Protein AF-A0AA39QBC9-F1 (afdb_monomer_lite)

Secondary structure (DSSP, 8-state):
-HHHHHHHHHHHHHHHHHHHHHHHHHHHHHHHHHHHHHHHHHHHHHHHHHHHHHHHHHHHHHHH-HHHHHHHHTSB-TTT-SB-TTEEE-TTS-EEEHHHHHHHHHHHHHHHHHHHHTT---S------B-TTT--B--S--EE-HHHHHHHHHHSSS--------GGGT-TTS--

Sequence (176 aa):
MERQTQETLNCLTLKYHEAQSKTQNTEESLTQLMHMHCHALAHLKNMEKSIDGLKDDLKDARNRDWYFWDFVNELRCRICNKDLDGAYSLACGDTFHGTCLWQWFEENVREHIIDTALGQVESEPQPFVTCPVCLSDVQEGPFYNRKVVNLLQMLSSEEEQPASYDWEVFFPCLSS

Structure (mmCIF, N/CA/C/O backbone):
data_AF-A0AA39QBC9-F1
#
_entry.id   AF-A0AA39QBC9-F1
#
loop_
_atom_site.group_PDB
_atom_site.id
_atom_site.type_symbol
_atom_site.label_atom_id
_atom_site.label_alt_id
_atom_site.label_comp_id
_atom_site.label_asym_id
_atom_site.label_entity_id
_atom_site.label_seq_id
_atom_site.pdbx_PDB_ins_code
_atom_site.Cartn_x
_atom_site.Cartn_y
_atom_site.Cartn_z
_atom_site.occupancy
_atom_site.B_iso_or_equiv
_atom_site.auth_seq_id
_atom_site.auth_comp_id
_atom_site.auth_asym_id
_atom_site.auth_atom_id
_atom_site.pdbx_PDB_model_num
ATOM 1 N N . MET A 1 1 ? 55.157 21.555 -76.302 1.00 58.69 1 MET A N 1
ATOM 2 C CA . MET A 1 1 ? 54.043 22.195 -75.573 1.00 58.69 1 MET A CA 1
ATOM 3 C C . MET A 1 1 ? 52.861 21.245 -75.445 1.00 58.69 1 MET A C 1
ATOM 5 O O . MET A 1 1 ? 52.573 20.855 -74.329 1.00 58.69 1 MET A O 1
ATOM 9 N N . GLU A 1 2 ? 52.272 20.765 -76.546 1.00 59.72 2 GLU A N 1
ATOM 10 C CA . GLU A 1 2 ? 51.057 19.919 -76.531 1.00 59.72 2 GLU A CA 1
ATOM 11 C C 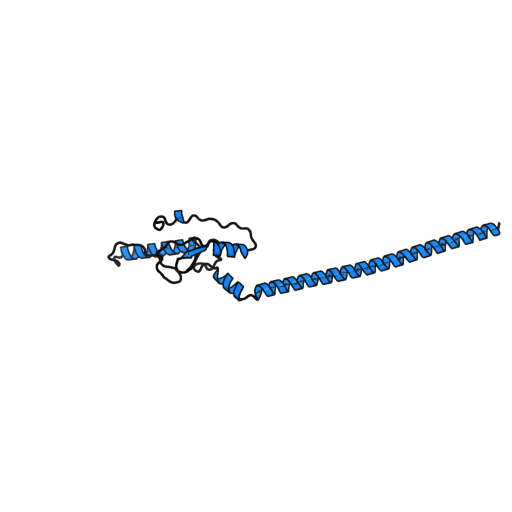. GLU A 1 2 ? 51.149 18.648 -75.667 1.00 59.72 2 GLU A C 1
ATOM 13 O O . GLU A 1 2 ? 50.212 18.326 -74.942 1.00 59.72 2 GLU A O 1
ATOM 18 N N . ARG A 1 3 ? 52.297 17.957 -75.662 1.00 66.56 3 ARG A N 1
ATOM 19 C CA . ARG A 1 3 ? 52.493 16.735 -74.857 1.00 66.56 3 ARG A CA 1
ATOM 20 C C . ARG A 1 3 ? 52.419 16.987 -73.345 1.00 66.56 3 ARG A C 1
ATOM 22 O O . ARG A 1 3 ? 51.766 16.237 -72.631 1.00 66.56 3 ARG A O 1
ATOM 29 N N . GLN A 1 4 ? 53.023 18.080 -72.875 1.00 65.56 4 GLN A N 1
ATOM 30 C CA . GLN A 1 4 ? 52.982 18.475 -71.460 1.00 65.56 4 GLN A CA 1
ATOM 31 C C . GLN A 1 4 ? 51.582 18.945 -71.049 1.00 65.56 4 GLN A C 1
ATOM 33 O O . GLN A 1 4 ? 51.143 18.694 -69.926 1.00 65.56 4 GLN A O 1
ATOM 38 N N . THR A 1 5 ? 50.854 19.590 -71.963 1.00 71.00 5 THR A N 1
ATOM 39 C CA . THR A 1 5 ? 49.464 19.999 -71.736 1.00 71.00 5 THR A CA 1
ATOM 40 C C . THR A 1 5 ? 48.545 18.779 -71.608 1.00 71.00 5 THR A C 1
ATOM 42 O O . THR A 1 5 ? 47.725 18.732 -70.694 1.00 71.00 5 THR A O 1
ATOM 45 N N . GLN A 1 6 ? 48.737 17.752 -72.444 1.00 77.69 6 GLN A N 1
ATOM 46 C CA . GLN A 1 6 ? 47.969 16.503 -72.384 1.00 77.69 6 GLN A CA 1
ATOM 47 C C . GLN A 1 6 ? 48.250 15.691 -71.110 1.00 77.69 6 GLN A C 1
ATOM 49 O O . GLN A 1 6 ? 47.327 15.168 -70.488 1.00 77.69 6 GLN A O 1
ATOM 54 N N . GLU A 1 7 ? 49.513 15.602 -70.691 1.00 80.12 7 GLU A N 1
ATOM 55 C CA . GLU A 1 7 ? 49.902 14.919 -69.449 1.00 80.12 7 GLU A CA 1
ATOM 56 C C . GLU A 1 7 ? 49.318 15.615 -68.212 1.00 80.12 7 GLU A C 1
ATOM 58 O O . GLU A 1 7 ? 48.821 14.958 -67.294 1.00 80.12 7 GLU A O 1
ATOM 63 N N . THR A 1 8 ? 49.300 16.951 -68.218 1.00 81.00 8 THR A N 1
ATOM 64 C CA . THR A 1 8 ? 48.697 17.749 -67.142 1.00 81.00 8 THR A CA 1
ATOM 65 C C . THR A 1 8 ? 47.180 17.553 -67.084 1.00 81.00 8 THR A C 1
ATOM 67 O O . THR A 1 8 ? 46.629 17.372 -65.998 1.00 81.00 8 THR A O 1
ATOM 70 N N . LEU A 1 9 ? 46.505 17.527 -68.238 1.00 82.75 9 LEU A N 1
ATOM 71 C CA . LEU A 1 9 ? 45.065 17.284 -68.318 1.00 82.75 9 LEU A CA 1
ATOM 72 C C . LEU A 1 9 ? 44.698 15.891 -67.787 1.00 82.75 9 LEU A C 1
ATOM 74 O O . LEU A 1 9 ? 43.821 15.777 -66.935 1.00 82.75 9 LEU A O 1
ATOM 78 N N . ASN A 1 10 ? 45.426 14.850 -68.202 1.00 85.75 10 ASN A N 1
ATOM 79 C CA . ASN A 1 10 ? 45.204 13.482 -67.726 1.00 85.75 10 ASN A CA 1
ATOM 80 C C . ASN A 1 10 ? 45.379 13.367 -66.199 1.00 85.75 10 ASN A C 1
ATOM 82 O O . ASN A 1 10 ? 44.595 12.694 -65.530 1.00 85.75 10 ASN A O 1
ATOM 86 N N . CYS A 1 11 ? 46.377 14.055 -65.632 1.00 83.31 11 CYS A N 1
ATOM 87 C CA . CYS A 1 11 ? 46.610 14.093 -64.187 1.00 83.31 11 CYS A CA 1
ATOM 88 C C . CYS A 1 11 ? 45.453 14.767 -63.426 1.00 83.31 11 CYS A C 1
ATOM 90 O O . CYS A 1 11 ? 45.021 14.275 -62.382 1.00 83.31 11 CYS A O 1
ATOM 92 N N . LEU A 1 12 ? 44.917 15.871 -63.954 1.00 82.00 12 LEU A N 1
ATOM 93 C CA . LEU A 1 12 ? 43.774 16.563 -63.353 1.00 82.00 12 LEU A CA 1
ATOM 94 C C . LEU A 1 12 ? 42.490 15.729 -63.427 1.00 82.00 12 LEU A C 1
ATOM 96 O O . LEU A 1 12 ? 41.764 15.656 -62.437 1.00 82.00 12 LEU A O 1
ATOM 100 N N . THR A 1 13 ? 42.238 15.053 -64.549 1.00 84.19 13 THR A N 1
ATOM 101 C CA . THR A 1 13 ? 41.086 14.153 -64.709 1.00 84.19 13 THR A CA 1
ATOM 102 C C . THR A 1 13 ? 41.141 12.980 -63.730 1.00 84.19 13 THR A C 1
ATOM 104 O O . THR A 1 13 ? 40.132 12.664 -63.103 1.00 84.19 13 THR A O 1
ATOM 107 N N . LEU A 1 14 ? 42.320 12.379 -63.524 1.00 89.56 14 LEU A N 1
ATOM 108 C CA . LEU A 1 14 ? 42.498 11.309 -62.539 1.00 89.56 14 LEU A CA 1
ATOM 109 C C . LEU A 1 14 ? 42.169 11.798 -61.119 1.00 89.56 14 LEU A C 1
ATOM 111 O O . LEU A 1 14 ? 41.359 11.188 -60.425 1.00 89.56 14 LEU A O 1
ATOM 115 N N . LYS A 1 15 ? 42.735 12.943 -60.713 1.00 87.62 15 LYS A N 1
ATOM 116 C CA . LYS A 1 15 ? 42.473 13.538 -59.392 1.00 87.62 15 LYS A CA 1
ATOM 117 C C . LYS A 1 15 ? 41.003 13.913 -59.197 1.00 87.62 15 LYS A C 1
ATOM 119 O O . LYS A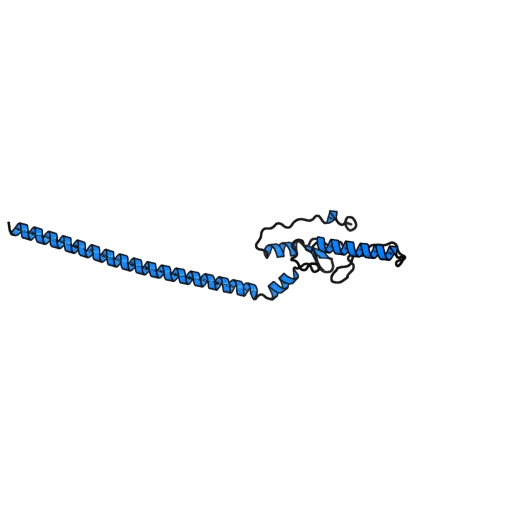 1 15 ? 40.489 13.778 -58.089 1.00 87.62 15 LYS A O 1
ATOM 124 N N . TYR A 1 16 ? 40.326 14.365 -60.252 1.00 77.56 16 TYR A N 1
ATOM 125 C CA . TYR A 1 16 ? 38.895 14.662 -60.220 1.00 77.56 16 TYR A CA 1
ATOM 126 C C . TYR A 1 16 ? 38.057 13.398 -59.994 1.00 77.56 16 TYR A C 1
ATOM 128 O O . TYR A 1 16 ? 37.209 13.388 -59.105 1.00 77.56 16 TYR A O 1
ATOM 136 N N . HIS A 1 17 ? 38.334 12.311 -60.722 1.00 82.88 17 HIS A N 1
ATOM 137 C CA . HIS A 1 17 ? 37.630 11.040 -60.526 1.00 82.88 17 HIS A CA 1
ATOM 138 C C . HIS A 1 17 ? 37.894 10.425 -59.146 1.00 82.88 17 HIS A C 1
ATOM 140 O O . HIS A 1 17 ? 36.965 9.928 -58.510 1.00 82.88 17 HIS A O 1
ATOM 146 N N . GLU A 1 18 ? 39.127 10.508 -58.637 1.00 84.44 18 GLU A N 1
ATOM 147 C CA . GLU A 1 18 ? 39.448 10.072 -57.272 1.00 84.44 18 GLU A CA 1
ATOM 148 C C . GLU A 1 18 ? 38.697 10.886 -56.210 1.00 84.44 18 GLU A C 1
ATOM 150 O O . GLU A 1 18 ? 38.195 10.320 -55.237 1.00 84.44 18 GLU A O 1
ATOM 155 N N . ALA A 1 19 ? 38.603 12.209 -56.383 1.00 76.06 19 ALA A N 1
ATOM 156 C CA . ALA A 1 19 ? 37.841 13.070 -55.484 1.00 76.06 19 ALA A CA 1
ATOM 157 C C . ALA A 1 19 ? 36.340 12.745 -55.537 1.00 76.06 19 ALA A C 1
ATOM 159 O O . ALA A 1 19 ? 35.716 12.598 -54.489 1.00 76.06 19 ALA A O 1
ATOM 160 N N . GLN A 1 20 ? 35.787 12.551 -56.737 1.00 79.19 20 GLN A N 1
ATOM 161 C CA . GLN A 1 20 ? 34.379 12.213 -56.944 1.00 79.19 20 GLN A CA 1
ATOM 162 C C . GLN A 1 20 ? 34.013 10.864 -56.305 1.00 79.19 20 GLN A C 1
ATOM 164 O O . GLN A 1 20 ? 33.013 10.773 -55.596 1.00 79.19 20 GLN A O 1
ATOM 169 N N . SER A 1 21 ? 34.852 9.838 -56.481 1.00 83.75 21 SER A N 1
ATOM 170 C CA . SER A 1 21 ? 34.652 8.523 -55.856 1.00 83.75 21 SER A CA 1
ATOM 171 C C . SER A 1 21 ? 34.736 8.587 -54.326 1.00 83.75 21 SER A C 1
ATOM 173 O O . SER A 1 21 ? 33.924 7.966 -53.642 1.00 83.75 21 SER A O 1
ATOM 175 N N . LYS A 1 22 ? 35.657 9.384 -53.761 1.00 84.31 22 LYS A N 1
ATOM 176 C CA . LYS A 1 22 ? 35.724 9.601 -52.305 1.00 84.31 22 LYS A CA 1
ATOM 177 C C . LYS A 1 22 ? 34.465 10.277 -51.766 1.00 84.31 22 LYS A C 1
ATOM 179 O O . LYS A 1 22 ? 33.951 9.824 -50.748 1.00 84.31 22 LYS A O 1
ATOM 184 N N . THR A 1 23 ? 33.960 11.311 -52.442 1.00 80.38 23 THR A N 1
ATOM 185 C CA . THR A 1 23 ? 32.720 11.999 -52.046 1.00 80.38 23 THR A CA 1
ATOM 186 C C . THR A 1 23 ? 31.521 11.052 -52.081 1.00 80.38 23 THR A C 1
ATOM 188 O O . THR A 1 23 ? 30.761 11.002 -51.114 1.00 80.38 23 THR A O 1
ATOM 191 N N . GLN A 1 24 ? 31.399 10.239 -53.132 1.00 82.94 24 GLN A N 1
ATOM 192 C CA . GLN A 1 24 ? 30.324 9.255 -53.245 1.00 82.94 24 GLN A CA 1
ATOM 193 C C . GLN A 1 24 ? 30.390 8.202 -52.124 1.00 82.94 24 GLN A C 1
ATOM 195 O O . GLN A 1 24 ? 29.395 7.962 -51.446 1.00 82.94 24 GLN A O 1
ATOM 200 N N . ASN A 1 25 ? 31.577 7.660 -51.833 1.00 86.19 25 ASN A N 1
ATOM 201 C CA . ASN A 1 25 ? 31.759 6.711 -50.729 1.00 86.19 25 ASN A CA 1
ATOM 202 C C . ASN A 1 25 ? 31.403 7.325 -49.363 1.00 86.19 25 ASN A C 1
ATOM 204 O O . ASN A 1 25 ? 30.846 6.643 -48.498 1.00 86.19 25 ASN A O 1
ATOM 208 N N . THR A 1 26 ? 31.719 8.608 -49.141 1.00 85.38 26 THR A N 1
ATOM 209 C CA . THR A 1 26 ? 31.339 9.301 -47.899 1.00 85.38 26 THR A CA 1
ATOM 210 C C . THR A 1 26 ? 29.834 9.533 -47.788 1.00 85.38 26 THR A C 1
ATOM 212 O O . THR A 1 26 ? 29.289 9.396 -46.695 1.00 85.38 26 THR A O 1
ATOM 215 N N . GLU A 1 27 ? 29.153 9.833 -48.894 1.00 90.25 27 GLU A N 1
ATOM 216 C CA . GLU A 1 27 ? 27.699 10.026 -48.933 1.00 90.25 27 GLU A CA 1
ATOM 217 C C . GLU A 1 27 ? 26.944 8.711 -48.685 1.00 90.25 27 GLU A C 1
ATOM 219 O O . GLU A 1 27 ? 26.014 8.666 -47.874 1.00 90.25 27 GLU A O 1
ATOM 224 N N . GLU A 1 28 ? 27.395 7.614 -49.297 1.00 90.75 28 GLU A N 1
ATOM 225 C CA . GLU A 1 28 ? 26.860 6.268 -49.056 1.00 90.75 28 GLU A CA 1
ATOM 226 C C . GLU A 1 28 ? 27.062 5.842 -47.594 1.00 90.75 28 GLU A C 1
ATOM 228 O O . GLU A 1 28 ? 26.120 5.387 -46.938 1.00 90.75 28 GLU A O 1
ATOM 233 N N . SER A 1 29 ? 28.257 6.082 -47.038 1.00 86.25 29 SER A N 1
ATOM 234 C CA . SER A 1 29 ? 28.560 5.793 -45.629 1.00 86.25 29 SER A CA 1
ATOM 235 C C . SER A 1 29 ? 27.676 6.599 -44.670 1.00 86.25 29 SER A C 1
ATOM 237 O O . SER A 1 29 ? 27.185 6.066 -43.672 1.00 86.25 29 SER A O 1
ATOM 239 N N . LEU A 1 30 ? 27.439 7.880 -44.970 1.00 87.50 30 LEU A N 1
ATOM 240 C CA . LEU A 1 30 ? 26.584 8.749 -44.161 1.00 87.50 30 LEU A CA 1
ATOM 241 C C . LEU A 1 30 ? 25.114 8.320 -44.238 1.00 87.50 30 LEU A C 1
ATOM 243 O O . LEU A 1 30 ? 24.430 8.278 -43.216 1.00 87.50 30 LEU A O 1
ATOM 247 N N . THR A 1 31 ? 24.650 7.914 -45.419 1.00 89.38 31 THR A N 1
ATOM 248 C CA . THR A 1 31 ? 23.301 7.369 -45.623 1.00 89.38 31 THR A CA 1
ATOM 249 C C . THR A 1 31 ? 23.097 6.082 -44.824 1.00 89.38 31 THR A C 1
ATOM 251 O O . THR A 1 31 ? 22.085 5.921 -44.137 1.00 89.38 31 THR A O 1
ATOM 254 N N . GLN A 1 32 ? 24.083 5.181 -44.840 1.00 88.06 32 GLN A N 1
ATOM 255 C CA . GLN A 1 32 ? 24.041 3.944 -44.064 1.00 88.06 32 GLN A CA 1
ATOM 256 C C . GLN A 1 32 ? 24.030 4.222 -42.554 1.00 88.06 32 GLN A C 1
ATOM 258 O O . GLN A 1 32 ? 23.261 3.601 -41.816 1.00 88.06 32 GLN A O 1
ATOM 263 N N . LEU A 1 33 ? 24.817 5.199 -42.093 1.00 88.94 33 LEU A N 1
ATOM 264 C CA . LEU A 1 33 ? 24.814 5.639 -40.698 1.00 88.94 33 LEU A CA 1
ATOM 265 C C . LEU A 1 33 ? 23.461 6.231 -40.286 1.00 88.94 33 LEU A C 1
ATOM 267 O O . LEU A 1 33 ? 22.940 5.874 -39.229 1.00 88.94 33 LEU A O 1
ATOM 271 N N . MET A 1 34 ? 22.860 7.082 -41.122 1.00 87.56 34 MET A N 1
ATOM 272 C CA . MET A 1 34 ? 21.524 7.634 -40.876 1.00 87.56 34 MET A CA 1
ATOM 273 C C . MET A 1 34 ? 20.466 6.533 -40.781 1.00 87.56 34 MET A C 1
ATOM 275 O O . MET A 1 34 ? 19.638 6.561 -39.873 1.00 87.56 34 MET A O 1
ATOM 279 N N . HIS A 1 35 ? 20.515 5.530 -41.660 1.00 88.50 35 HIS A N 1
ATOM 280 C CA . HIS A 1 35 ? 19.598 4.394 -41.603 1.00 88.50 35 HIS A CA 1
ATOM 281 C C . HIS A 1 35 ? 19.751 3.600 -40.295 1.00 88.50 35 HIS A C 1
ATOM 283 O O . HIS A 1 35 ? 18.757 3.309 -39.625 1.00 88.50 35 HIS A O 1
ATOM 289 N N . MET A 1 36 ? 20.990 3.297 -39.887 1.00 88.56 36 MET A N 1
ATOM 290 C CA . MET A 1 36 ? 21.259 2.634 -38.606 1.00 88.56 36 MET A CA 1
ATOM 291 C C . MET A 1 36 ? 20.763 3.465 -37.418 1.00 88.56 36 MET A C 1
ATOM 293 O O . MET A 1 36 ? 20.162 2.914 -36.497 1.00 88.56 36 MET A O 1
ATOM 297 N N . HIS A 1 37 ? 20.961 4.785 -37.451 1.00 86.06 37 HIS A N 1
ATOM 298 C CA . HIS A 1 37 ? 20.498 5.691 -36.404 1.00 86.06 37 HIS A CA 1
ATOM 299 C C . HIS A 1 37 ? 18.966 5.713 -36.298 1.00 86.06 37 HIS A C 1
ATOM 301 O O . HIS A 1 37 ? 18.420 5.539 -35.209 1.00 86.06 37 HIS A O 1
ATOM 307 N N . CYS A 1 38 ? 18.259 5.841 -37.423 1.00 86.69 38 CYS A N 1
ATOM 308 C CA . CYS A 1 38 ? 16.797 5.783 -37.465 1.00 86.69 38 CYS A CA 1
ATOM 309 C C . CYS A 1 38 ? 16.259 4.447 -36.936 1.00 86.69 38 CYS A C 1
ATOM 311 O O . CYS A 1 38 ? 15.300 4.427 -36.163 1.00 86.69 38 CYS A O 1
ATOM 313 N N . HIS A 1 39 ? 16.894 3.335 -37.311 1.00 87.38 39 HIS A N 1
ATOM 314 C CA . HIS A 1 39 ? 16.520 2.013 -36.822 1.00 87.38 39 HIS A CA 1
ATOM 315 C C . HIS A 1 39 ? 16.750 1.884 -35.308 1.00 87.38 39 HIS A C 1
ATOM 317 O O . HIS A 1 39 ? 15.859 1.432 -34.591 1.00 87.38 39 HIS A O 1
ATOM 323 N N . ALA A 1 40 ? 17.893 2.348 -34.794 1.00 86.38 40 ALA A N 1
ATOM 324 C CA . ALA A 1 40 ? 18.174 2.360 -33.359 1.00 86.38 40 ALA A CA 1
ATOM 325 C C . ALA A 1 40 ? 17.145 3.196 -32.576 1.00 86.38 40 ALA A C 1
ATOM 327 O O . ALA A 1 40 ? 16.634 2.740 -31.555 1.00 86.38 40 ALA A O 1
ATOM 328 N N . LEU A 1 41 ? 16.768 4.375 -33.083 1.00 88.12 41 LEU A N 1
ATOM 329 C CA . LEU A 1 41 ? 15.723 5.206 -32.475 1.00 88.12 41 LEU A CA 1
ATOM 330 C C . LEU A 1 41 ? 14.355 4.512 -32.455 1.00 88.12 41 LEU A C 1
ATOM 332 O O . LEU A 1 41 ? 13.629 4.617 -31.467 1.00 88.12 41 LEU A O 1
ATOM 336 N N . ALA A 1 42 ? 13.990 3.801 -33.524 1.00 89.00 42 ALA A N 1
ATOM 337 C CA . ALA A 1 42 ? 12.746 3.036 -33.566 1.00 89.00 42 ALA A CA 1
ATOM 338 C C . ALA A 1 42 ? 12.744 1.893 -32.537 1.00 89.00 42 ALA A C 1
ATOM 340 O O . ALA A 1 42 ? 11.744 1.692 -31.847 1.00 89.00 42 ALA A O 1
ATOM 341 N N . HIS A 1 43 ? 13.873 1.193 -32.382 1.00 86.62 43 HIS A N 1
ATOM 342 C CA . HIS A 1 43 ? 14.044 0.167 -31.348 1.00 86.62 43 HIS A CA 1
ATOM 343 C C . HIS A 1 43 ? 13.898 0.741 -29.941 1.00 86.62 43 HIS A C 1
ATOM 345 O O . HIS A 1 43 ? 13.134 0.194 -29.151 1.00 86.62 43 HIS A O 1
ATOM 351 N N . LEU A 1 44 ? 14.541 1.875 -29.648 1.00 87.44 44 LEU 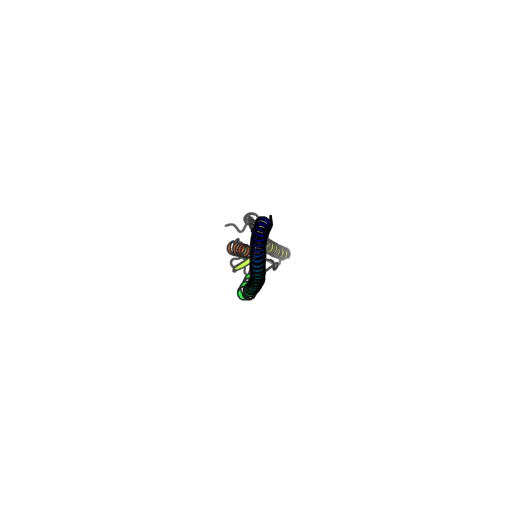A N 1
ATOM 352 C CA . LEU A 1 44 ? 14.417 2.536 -28.345 1.00 87.44 44 LEU A CA 1
ATOM 353 C C . LEU A 1 44 ? 12.967 2.933 -28.034 1.00 87.44 44 LEU A C 1
ATOM 355 O O . LEU A 1 44 ? 12.481 2.641 -26.946 1.00 87.44 44 LEU A O 1
ATOM 359 N N . LYS A 1 45 ? 12.240 3.505 -29.002 1.00 89.56 45 LYS A N 1
ATOM 360 C CA . LYS A 1 45 ? 10.812 3.840 -28.837 1.00 89.56 45 LYS A CA 1
ATOM 361 C C . LYS A 1 45 ? 9.935 2.612 -28.584 1.00 89.56 45 LYS A C 1
ATOM 363 O O . LYS A 1 45 ? 8.971 2.683 -27.828 1.00 89.56 45 LYS A O 1
ATOM 368 N N . ASN A 1 46 ? 10.236 1.486 -29.227 1.00 90.75 46 ASN A N 1
ATOM 369 C CA . ASN A 1 46 ? 9.503 0.242 -28.995 1.00 90.75 46 ASN A CA 1
ATOM 370 C C . ASN A 1 46 ? 9.805 -0.345 -27.609 1.00 90.75 46 ASN A C 1
ATOM 372 O O . ASN A 1 46 ? 8.896 -0.849 -26.948 1.00 90.75 46 ASN A O 1
ATOM 376 N N . MET A 1 47 ? 11.057 -0.254 -27.152 1.00 89.56 47 MET A N 1
ATOM 377 C CA . MET A 1 47 ? 11.444 -0.660 -25.800 1.00 89.56 47 MET A CA 1
ATOM 378 C C . MET A 1 47 ? 10.772 0.210 -24.738 1.00 89.56 47 MET A C 1
ATOM 380 O O . MET A 1 47 ? 10.253 -0.331 -23.771 1.00 89.56 47 MET A O 1
ATOM 384 N N . GLU A 1 48 ? 10.708 1.527 -24.943 1.00 91.56 48 GLU A N 1
ATOM 385 C CA . GLU A 1 48 ? 10.001 2.458 -24.055 1.00 91.56 48 GLU A CA 1
ATOM 386 C C . GLU A 1 48 ? 8.525 2.067 -23.896 1.00 91.56 48 GLU A C 1
ATOM 388 O O . GLU A 1 48 ? 8.063 1.843 -22.780 1.00 91.56 48 GLU A O 1
ATOM 393 N N . LYS A 1 49 ? 7.819 1.824 -25.009 1.00 90.94 49 LYS A N 1
ATOM 394 C CA . LYS A 1 49 ? 6.436 1.313 -24.976 1.00 90.94 49 LYS A CA 1
ATOM 395 C C . LYS A 1 49 ? 6.306 -0.027 -24.254 1.00 90.94 49 LYS A C 1
ATOM 397 O O . LYS A 1 49 ? 5.313 -0.260 -23.574 1.00 90.94 49 LYS A O 1
ATOM 402 N N . SER A 1 50 ? 7.285 -0.916 -24.422 1.00 91.88 50 SER A N 1
ATOM 403 C CA . SER A 1 50 ? 7.283 -2.225 -23.758 1.00 91.88 50 SER A CA 1
ATOM 404 C C . SER A 1 50 ? 7.469 -2.080 -22.246 1.00 91.88 50 SER A C 1
ATOM 406 O O . SER A 1 50 ? 6.807 -2.771 -21.482 1.00 91.88 50 SER A O 1
ATOM 408 N N . ILE A 1 51 ? 8.329 -1.155 -21.808 1.00 90.38 51 ILE A N 1
ATOM 409 C CA . ILE A 1 51 ? 8.519 -0.822 -20.391 1.00 90.38 51 ILE A CA 1
ATOM 410 C C . ILE A 1 51 ? 7.231 -0.252 -19.799 1.00 90.38 51 ILE A C 1
ATOM 412 O O . ILE A 1 51 ? 6.853 -0.639 -18.697 1.00 90.38 51 ILE A O 1
ATOM 416 N N . ASP A 1 52 ? 6.554 0.644 -20.512 1.00 90.31 52 ASP A N 1
ATOM 417 C CA . ASP A 1 52 ? 5.297 1.213 -20.028 1.00 90.31 52 ASP A CA 1
ATOM 418 C C . ASP A 1 52 ? 4.192 0.153 -19.935 1.00 90.31 52 ASP A C 1
ATOM 420 O O . ASP A 1 52 ? 3.525 0.076 -18.905 1.00 90.31 52 ASP A O 1
ATOM 424 N N . GLY A 1 53 ? 4.086 -0.748 -20.920 1.00 90.69 53 GLY A N 1
ATOM 425 C CA . GLY A 1 53 ? 3.189 -1.906 -20.839 1.00 90.69 53 GLY A CA 1
ATOM 426 C C . GLY A 1 53 ? 3.487 -2.803 -19.633 1.00 90.69 53 GLY A C 1
ATOM 427 O O . GLY A 1 53 ? 2.581 -3.144 -18.881 1.00 90.69 53 GLY A O 1
ATOM 428 N N . LEU A 1 54 ? 4.764 -3.101 -19.371 1.00 88.12 54 LEU A N 1
ATOM 429 C CA . LEU A 1 54 ? 5.170 -3.882 -18.196 1.00 88.12 54 LEU A CA 1
ATOM 430 C C . LEU A 1 54 ? 4.858 -3.177 -16.867 1.00 88.12 54 LEU A C 1
ATOM 432 O O . LEU A 1 54 ? 4.546 -3.843 -15.882 1.00 88.12 54 LEU A O 1
ATOM 436 N N . LYS A 1 55 ? 4.943 -1.842 -16.804 1.00 85.06 55 LYS A N 1
ATOM 437 C CA . LYS A 1 55 ? 4.540 -1.083 -15.607 1.00 85.06 55 LYS A CA 1
ATOM 438 C C . LYS A 1 55 ? 3.040 -1.181 -15.365 1.00 85.06 55 LYS A C 1
ATOM 440 O O . LYS A 1 55 ? 2.632 -1.271 -14.208 1.00 85.06 55 LYS A O 1
ATOM 445 N N . ASP A 1 56 ? 2.241 -1.128 -16.423 1.00 84.50 56 ASP A N 1
ATOM 446 C CA . ASP A 1 56 ? 0.793 -1.269 -16.315 1.00 84.50 56 ASP A CA 1
ATOM 447 C C . ASP A 1 56 ? 0.418 -2.697 -15.909 1.00 84.50 56 ASP A C 1
ATOM 449 O O . ASP A 1 56 ? -0.325 -2.857 -14.945 1.00 84.50 56 ASP A O 1
ATOM 453 N N . ASP A 1 57 ? 1.040 -3.720 -16.504 1.00 81.44 57 ASP A N 1
ATOM 454 C CA . ASP A 1 57 ? 0.878 -5.119 -16.088 1.00 81.44 57 ASP A CA 1
ATOM 455 C C . ASP A 1 57 ? 1.275 -5.334 -14.618 1.00 81.44 57 ASP A C 1
ATOM 457 O O . ASP A 1 57 ? 0.593 -6.049 -13.886 1.00 81.44 57 ASP A O 1
ATOM 461 N N . LEU A 1 58 ? 2.352 -4.692 -14.147 1.00 79.81 58 LEU A N 1
ATOM 462 C CA . LEU A 1 58 ? 2.779 -4.757 -12.746 1.00 79.81 58 LEU A CA 1
ATOM 463 C C . LEU A 1 58 ? 1.769 -4.086 -11.806 1.00 79.81 58 LEU A C 1
ATOM 465 O O . LEU A 1 58 ? 1.485 -4.618 -10.733 1.00 79.81 58 LEU A O 1
ATOM 469 N N . LYS A 1 59 ? 1.219 -2.926 -12.186 1.00 74.31 59 LYS A N 1
ATOM 470 C CA . LYS A 1 59 ? 0.150 -2.265 -11.419 1.00 74.31 59 LYS A CA 1
ATOM 471 C C . LYS A 1 59 ? -1.108 -3.123 -11.385 1.00 74.31 59 LYS A C 1
ATOM 473 O O . LYS A 1 59 ? -1.705 -3.262 -10.323 1.00 74.31 59 LYS A O 1
ATOM 478 N N . ASP A 1 60 ? -1.485 -3.714 -12.511 1.00 75.56 60 ASP A N 1
ATOM 479 C CA . ASP A 1 60 ? -2.633 -4.607 -12.614 1.00 75.56 60 ASP A CA 1
ATOM 480 C C . ASP A 1 60 ? -2.431 -5.866 -11.773 1.00 75.56 60 ASP A C 1
ATOM 482 O O . ASP A 1 60 ? -3.323 -6.235 -11.018 1.00 75.56 60 ASP A O 1
ATOM 486 N N . ALA A 1 61 ? -1.254 -6.492 -11.829 1.00 71.88 61 ALA A N 1
ATOM 487 C CA . ALA A 1 61 ? -0.907 -7.630 -10.982 1.00 71.88 61 ALA A CA 1
ATOM 488 C C . ALA A 1 61 ? -0.955 -7.255 -9.495 1.00 71.88 61 ALA A C 1
ATOM 490 O O . ALA A 1 61 ? -1.536 -7.990 -8.699 1.00 71.88 61 ALA A O 1
ATOM 491 N N . ARG A 1 62 ? -0.429 -6.076 -9.132 1.00 66.38 62 ARG A N 1
ATOM 492 C CA . ARG A 1 62 ? -0.517 -5.542 -7.769 1.00 66.38 62 ARG A CA 1
ATOM 493 C C . ARG A 1 62 ? -1.968 -5.352 -7.338 1.00 66.38 62 ARG A C 1
ATOM 495 O O . ARG A 1 62 ? -2.301 -5.693 -6.215 1.00 66.38 62 ARG A O 1
ATOM 502 N N . ASN A 1 63 ? -2.829 -4.815 -8.199 1.00 64.38 63 ASN A N 1
ATOM 503 C CA . ASN A 1 63 ? -4.225 -4.510 -7.873 1.00 64.38 63 ASN A CA 1
ATOM 504 C C . ASN A 1 63 ? -5.156 -5.737 -7.954 1.00 64.38 63 ASN A C 1
ATOM 506 O O . ASN A 1 63 ? -6.215 -5.737 -7.331 1.00 64.38 63 ASN A O 1
ATOM 510 N N . ARG A 1 64 ? -4.793 -6.773 -8.722 1.00 61.59 64 ARG A N 1
ATOM 511 C CA . ARG A 1 64 ? -5.561 -8.024 -8.862 1.00 61.59 64 ARG A CA 1
ATOM 512 C C . ARG A 1 64 ? -5.369 -8.991 -7.705 1.00 61.59 64 ARG A C 1
ATOM 514 O O . ARG A 1 64 ? -6.168 -9.920 -7.589 1.00 61.59 64 ARG A O 1
ATOM 521 N N . ASP A 1 65 ? -4.368 -8.785 -6.853 1.00 68.00 65 ASP A N 1
ATOM 522 C CA . ASP A 1 65 ? -4.244 -9.542 -5.611 1.00 68.00 65 ASP A CA 1
ATOM 523 C C . ASP A 1 65 ? -5.257 -9.019 -4.582 1.00 68.00 65 ASP A C 1
ATOM 525 O O . ASP A 1 65 ? -4.945 -8.317 -3.621 1.00 68.00 65 ASP A O 1
ATOM 529 N N . TRP A 1 66 ? -6.532 -9.291 -4.866 1.00 60.28 66 TRP A N 1
ATOM 530 C CA . TRP A 1 66 ? -7.667 -8.835 -4.074 1.00 60.28 66 TRP A CA 1
ATOM 531 C C . TRP A 1 66 ? -7.543 -9.293 -2.619 1.00 60.28 66 TRP A C 1
ATOM 533 O O . TRP A 1 66 ? -7.820 -8.509 -1.720 1.00 60.28 66 TRP A O 1
ATOM 543 N N . TYR A 1 67 ? -7.031 -10.505 -2.387 1.00 66.00 67 TYR A N 1
ATOM 544 C CA . TYR A 1 67 ? -6.774 -11.030 -1.046 1.00 66.00 67 TYR A CA 1
ATOM 545 C C . TYR A 1 67 ? -5.723 -10.221 -0.291 1.00 66.00 67 TYR A C 1
ATOM 547 O O . TYR A 1 67 ? -5.878 -9.981 0.904 1.00 66.00 67 TYR A O 1
ATOM 555 N N . PHE A 1 68 ? -4.668 -9.781 -0.977 1.00 69.12 68 PHE A N 1
ATOM 556 C CA . PHE A 1 68 ? -3.649 -8.938 -0.371 1.00 69.12 68 PHE A CA 1
ATOM 557 C C . PHE A 1 68 ? -4.217 -7.578 0.041 1.00 69.12 68 PHE A C 1
ATOM 559 O O . PHE A 1 68 ? -3.998 -7.151 1.169 1.00 69.12 68 PHE A O 1
ATOM 566 N N . TRP A 1 69 ? -4.989 -6.910 -0.820 1.00 67.88 69 TRP A N 1
ATOM 567 C CA . TRP A 1 69 ? -5.574 -5.608 -0.473 1.00 67.88 69 TRP A CA 1
ATOM 568 C C . TRP A 1 69 ? -6.707 -5.698 0.549 1.00 67.88 69 TRP A C 1
ATOM 570 O O . TRP A 1 69 ? -6.844 -4.791 1.365 1.00 67.88 69 TRP A O 1
ATOM 580 N N . ASP A 1 70 ? -7.482 -6.782 0.546 1.00 72.69 70 ASP A N 1
ATOM 581 C CA . ASP A 1 70 ? -8.467 -7.064 1.593 1.00 72.69 70 ASP A CA 1
ATOM 582 C C . ASP A 1 70 ? -7.765 -7.253 2.946 1.00 72.69 70 ASP A C 1
ATOM 584 O O . ASP A 1 70 ? -8.114 -6.605 3.927 1.00 72.69 70 ASP A O 1
ATOM 588 N N . PHE A 1 71 ? -6.661 -8.005 2.971 1.00 75.75 71 PHE A N 1
ATOM 589 C CA . PHE A 1 71 ? -5.802 -8.119 4.149 1.00 75.75 71 PHE A CA 1
ATOM 590 C C . PHE A 1 71 ? -5.183 -6.777 4.580 1.00 75.75 71 PHE A C 1
ATOM 592 O O . PHE A 1 71 ? -5.142 -6.479 5.769 1.00 75.75 71 PHE A O 1
ATOM 599 N N . VAL A 1 72 ? -4.732 -5.932 3.648 1.00 73.50 72 VAL A N 1
ATOM 600 C CA . VAL A 1 72 ? -4.224 -4.588 3.983 1.00 73.50 72 VAL A CA 1
ATOM 601 C C . VAL A 1 72 ? -5.332 -3.700 4.557 1.00 73.50 72 VAL A C 1
ATOM 603 O O . VAL A 1 72 ? -5.077 -2.930 5.480 1.00 73.50 72 VAL A O 1
ATOM 606 N N . ASN A 1 73 ? -6.573 -3.825 4.079 1.00 73.75 73 ASN A N 1
ATOM 607 C CA . ASN A 1 73 ? -7.715 -3.111 4.657 1.00 73.75 73 ASN A CA 1
ATOM 608 C C . ASN A 1 73 ? -8.028 -3.552 6.091 1.00 73.75 73 ASN A C 1
ATOM 610 O O . ASN A 1 73 ? -8.536 -2.748 6.872 1.00 73.75 73 ASN A O 1
ATOM 614 N N . GLU A 1 74 ? -7.674 -4.781 6.462 1.00 82.00 74 GLU A N 1
ATOM 615 C CA . GLU A 1 74 ? -7.773 -5.271 7.839 1.00 82.00 74 GLU A CA 1
ATOM 616 C C . GLU A 1 74 ? -6.692 -4.667 8.763 1.00 82.00 74 GLU A C 1
ATOM 618 O O . GLU A 1 74 ? -6.836 -4.711 9.983 1.00 82.00 74 GLU A O 1
ATOM 623 N N . LEU A 1 75 ? -5.651 -4.015 8.220 1.00 86.81 75 LEU A N 1
ATOM 624 C CA . LEU A 1 75 ? -4.616 -3.284 8.978 1.00 86.81 75 LEU A CA 1
ATOM 625 C C . LEU A 1 75 ? -5.039 -1.847 9.336 1.00 86.81 75 LEU A C 1
ATOM 627 O O . LEU A 1 75 ? -4.217 -0.926 9.405 1.00 86.81 75 LEU A O 1
ATOM 631 N N . ARG A 1 76 ? -6.335 -1.647 9.569 1.00 89.44 76 ARG A N 1
ATOM 632 C CA . ARG A 1 76 ? -6.926 -0.371 9.970 1.00 89.44 76 ARG A CA 1
ATOM 633 C C . ARG A 1 76 ? -7.408 -0.448 11.408 1.00 89.44 76 ARG A C 1
ATOM 635 O O . ARG A 1 76 ? -7.951 -1.455 11.856 1.00 89.44 76 ARG A O 1
ATOM 642 N N . CYS A 1 77 ? -7.255 0.651 12.133 1.00 91.88 77 CYS A N 1
ATOM 643 C CA . CYS A 1 77 ? -7.812 0.793 13.465 1.00 91.88 77 CYS A CA 1
ATOM 644 C C . CYS A 1 77 ? -9.334 0.680 13.403 1.00 91.88 77 CYS A C 1
ATOM 646 O O . CYS A 1 77 ? -9.992 1.461 12.717 1.00 91.88 77 CYS A O 1
ATOM 648 N N . ARG A 1 78 ? -9.906 -0.257 14.161 1.00 87.81 78 ARG A N 1
ATOM 649 C CA . ARG A 1 78 ? -11.354 -0.516 14.153 1.00 87.81 78 ARG A CA 1
ATOM 650 C C . ARG A 1 78 ? -12.198 0.601 14.785 1.00 87.81 78 ARG A C 1
ATOM 652 O O . ARG A 1 78 ? -13.410 0.585 14.620 1.00 87.81 78 ARG A O 1
ATOM 659 N N . ILE A 1 79 ? -11.574 1.573 15.462 1.00 90.94 79 ILE A N 1
ATOM 660 C CA . ILE A 1 79 ? -12.252 2.762 16.011 1.00 90.94 79 ILE A CA 1
ATOM 661 C C . ILE A 1 79 ? -12.291 3.899 14.977 1.00 90.94 79 ILE A C 1
ATOM 663 O O . ILE A 1 79 ? -13.356 4.430 14.679 1.00 90.94 79 ILE A O 1
ATOM 667 N N . CYS A 1 80 ? -11.139 4.295 14.420 1.00 92.56 80 CYS A N 1
ATOM 668 C CA . CYS A 1 80 ? -11.035 5.492 13.568 1.00 92.56 80 CYS A CA 1
ATOM 669 C C . CYS A 1 80 ? -10.925 5.197 12.060 1.00 92.56 80 CYS A C 1
ATOM 671 O O . CYS A 1 80 ? -10.913 6.128 11.254 1.00 92.56 80 CYS A O 1
ATOM 673 N N . ASN A 1 81 ? -10.828 3.919 11.681 1.00 89.81 81 ASN A N 1
ATOM 674 C CA . ASN A 1 81 ? -10.703 3.412 10.311 1.00 89.81 81 ASN A CA 1
ATOM 675 C C . ASN A 1 81 ? -9.470 3.914 9.520 1.00 89.81 81 ASN A C 1
ATOM 677 O O . ASN A 1 81 ? -9.442 3.879 8.287 1.00 89.81 81 ASN A O 1
ATOM 681 N N . LYS A 1 82 ? -8.431 4.379 10.222 1.00 90.38 82 LYS A N 1
ATOM 682 C CA . LYS A 1 82 ? -7.138 4.780 9.640 1.00 90.38 82 LYS A CA 1
ATOM 683 C C . LYS A 1 82 ? -6.091 3.678 9.800 1.00 90.38 82 LYS A C 1
ATOM 685 O O . LYS A 1 82 ? -6.235 2.817 10.665 1.00 90.38 82 LYS A O 1
ATOM 690 N N . ASP A 1 83 ? -5.048 3.727 8.982 1.00 88.19 83 ASP A N 1
ATOM 691 C CA . ASP A 1 83 ? -3.957 2.745 8.968 1.00 88.19 83 ASP A CA 1
ATOM 692 C C . ASP A 1 83 ? -3.214 2.733 10.318 1.00 88.19 83 ASP A C 1
ATOM 694 O O . ASP A 1 83 ? -3.024 3.780 10.936 1.00 88.19 83 ASP A O 1
ATOM 698 N N . LEU A 1 84 ? -2.818 1.549 10.793 1.00 88.75 84 LEU A N 1
ATOM 699 C CA . LEU A 1 84 ? -2.231 1.325 12.125 1.00 88.75 84 LEU A CA 1
ATOM 700 C C . LEU A 1 84 ? -0.728 1.690 12.224 1.00 88.75 84 LEU A C 1
ATOM 702 O O . LEU A 1 84 ? 0.103 0.856 12.583 1.00 88.75 84 LEU A O 1
ATOM 706 N N . ASP A 1 85 ? -0.372 2.946 11.953 1.00 80.56 85 ASP A N 1
ATOM 707 C CA . ASP A 1 85 ? 0.987 3.517 12.100 1.00 80.56 85 ASP A CA 1
ATOM 708 C C . ASP A 1 85 ? 1.568 3.464 13.537 1.00 80.56 85 ASP A C 1
ATOM 710 O O . ASP A 1 85 ? 2.779 3.568 13.739 1.00 80.56 85 ASP A O 1
ATOM 714 N N . GLY A 1 86 ? 0.722 3.213 14.538 1.00 82.81 86 GLY A N 1
ATOM 715 C CA . GLY A 1 86 ? 1.090 2.932 15.927 1.00 82.81 86 GLY A CA 1
ATOM 716 C C . GLY A 1 86 ? 0.142 1.913 16.560 1.00 82.81 86 GLY A C 1
ATOM 717 O O . GLY A 1 86 ? -0.784 2.287 17.283 1.00 82.81 86 GLY A O 1
ATOM 718 N N . ALA A 1 87 ? 0.364 0.630 16.265 1.00 90.12 87 ALA A N 1
ATOM 719 C CA . ALA A 1 87 ? -0.556 -0.461 16.579 1.00 90.12 87 ALA A CA 1
ATOM 720 C C . ALA A 1 87 ? -0.404 -1.008 18.010 1.00 90.12 87 ALA A C 1
ATOM 722 O O . ALA A 1 87 ? 0.678 -1.435 18.412 1.00 90.12 87 ALA A O 1
ATOM 723 N N . TYR A 1 88 ? -1.516 -1.090 18.734 1.00 92.06 88 TYR A N 1
ATOM 724 C CA . TYR A 1 88 ? -1.647 -1.763 20.024 1.00 92.06 88 TYR A CA 1
ATOM 725 C C . TYR A 1 88 ? -2.738 -2.824 19.943 1.00 92.06 88 TYR A C 1
ATOM 727 O O . TYR A 1 88 ? -3.838 -2.548 19.463 1.00 92.06 88 TYR A O 1
ATOM 735 N N . SER A 1 89 ? -2.433 -4.032 20.402 1.00 92.25 89 SER A N 1
ATOM 736 C CA . SER A 1 89 ? -3.355 -5.163 20.377 1.00 92.25 89 SER A CA 1
ATOM 737 C C . SER A 1 89 ? -3.834 -5.512 21.779 1.00 92.25 89 SER A C 1
ATOM 739 O O . SER A 1 89 ? -3.090 -5.404 22.754 1.00 92.25 89 SER A O 1
ATOM 741 N N . LEU A 1 90 ? -5.082 -5.956 21.860 1.00 92.00 90 LEU A N 1
ATOM 742 C CA . LEU A 1 90 ? -5.656 -6.575 23.050 1.00 92.00 90 LEU A CA 1
ATOM 743 C C . LEU A 1 90 ? -5.473 -8.096 23.000 1.00 92.00 90 LEU A C 1
ATOM 745 O O . LEU A 1 90 ? -5.244 -8.670 21.933 1.00 92.00 90 LEU A O 1
ATOM 749 N N . ALA A 1 91 ? -5.634 -8.771 24.140 1.00 90.38 91 ALA A N 1
ATOM 750 C CA . ALA A 1 91 ? -5.549 -10.232 24.228 1.00 90.38 91 ALA A CA 1
ATOM 751 C C . ALA A 1 91 ? -6.579 -10.959 23.335 1.00 90.38 91 ALA A C 1
ATOM 753 O O . ALA A 1 91 ? -6.323 -12.069 22.873 1.00 90.38 91 ALA A O 1
ATOM 754 N N . CYS A 1 92 ? -7.715 -10.318 23.027 1.00 89.75 92 CYS A N 1
ATOM 755 C CA . CYS A 1 92 ? -8.707 -10.835 22.078 1.00 89.75 92 CYS A CA 1
ATOM 756 C C . CYS A 1 92 ? -8.236 -10.814 20.609 1.00 89.75 92 CYS A C 1
ATOM 758 O O . CYS A 1 92 ? -8.912 -11.369 19.747 1.00 89.75 92 CYS A O 1
ATOM 760 N N . GLY A 1 93 ? -7.088 -10.194 20.313 1.00 89.44 93 GLY A N 1
ATOM 761 C CA . GLY A 1 93 ? -6.493 -10.100 18.977 1.00 89.44 93 GLY A CA 1
ATOM 762 C C . GLY A 1 93 ? -6.852 -8.827 18.207 1.00 89.44 93 GLY A C 1
ATOM 763 O O . GLY A 1 93 ? -6.179 -8.502 17.226 1.00 89.44 93 GLY A O 1
ATOM 764 N N . ASP A 1 94 ? -7.851 -8.068 18.661 1.00 91.25 94 ASP A N 1
ATOM 765 C CA . ASP A 1 94 ? -8.209 -6.790 18.047 1.00 91.25 94 ASP A CA 1
ATOM 766 C C . ASP A 1 94 ? -7.082 -5.764 18.214 1.00 91.25 94 ASP A C 1
ATOM 768 O O . ASP A 1 94 ? -6.418 -5.705 19.253 1.00 91.25 94 ASP A O 1
ATOM 772 N N . THR A 1 95 ? -6.855 -4.959 17.173 1.00 92.12 95 THR A N 1
ATOM 773 C CA . THR A 1 95 ? -5.731 -4.016 17.101 1.00 92.12 95 THR A CA 1
ATOM 774 C C . THR A 1 95 ? -6.206 -2.604 16.765 1.00 92.12 95 THR A C 1
ATOM 776 O O . THR A 1 95 ? -7.058 -2.399 15.899 1.00 92.12 95 THR A O 1
ATOM 779 N N . PHE A 1 96 ? -5.636 -1.618 17.455 1.00 93.44 96 PHE A N 1
ATOM 780 C CA . PHE A 1 96 ? -6.065 -0.223 17.439 1.00 93.44 96 PHE A CA 1
ATOM 781 C C . PHE A 1 96 ? -4.867 0.725 17.476 1.00 93.44 96 PHE A C 1
ATOM 783 O O . PHE A 1 96 ? -3.751 0.329 17.809 1.00 93.44 96 PHE A O 1
ATOM 790 N N . HIS A 1 97 ? -5.106 2.006 17.202 1.00 93.31 97 HIS A N 1
ATOM 791 C CA . HIS A 1 97 ? -4.183 3.050 17.645 1.00 93.31 97 HIS A CA 1
ATOM 792 C C . HIS A 1 97 ? -4.197 3.144 19.166 1.00 93.31 97 HIS A C 1
ATOM 794 O O . HIS A 1 97 ? -5.271 3.129 19.771 1.00 93.31 97 HIS A O 1
ATOM 800 N N . GLY A 1 98 ? -3.024 3.336 19.773 1.00 87.94 98 GLY A N 1
ATOM 801 C CA . GLY A 1 98 ? -2.923 3.529 21.224 1.00 87.94 98 GLY A CA 1
ATOM 802 C C . GLY A 1 98 ? -3.776 4.702 21.725 1.00 87.94 98 GLY A C 1
ATOM 803 O O . GLY A 1 98 ? -4.462 4.582 22.734 1.00 87.94 98 GLY A O 1
ATOM 804 N N . THR A 1 99 ? -3.823 5.805 20.973 1.00 89.88 99 THR A N 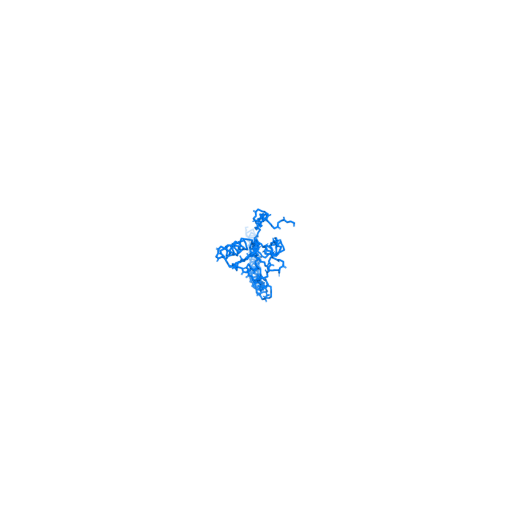1
ATOM 805 C CA . THR A 1 99 ? -4.636 6.988 21.304 1.00 89.88 99 THR A CA 1
ATOM 806 C C . THR A 1 99 ? -6.139 6.727 21.227 1.00 89.88 99 THR A C 1
ATOM 808 O O . THR A 1 99 ? -6.874 7.163 22.108 1.00 89.88 99 THR A O 1
ATOM 811 N N . CYS A 1 100 ? -6.609 5.999 20.210 1.00 92.38 100 CYS A N 1
ATOM 812 C CA . CYS A 1 100 ? -8.022 5.637 20.092 1.00 92.38 100 CYS A CA 1
ATOM 813 C C . CYS A 1 100 ? -8.452 4.701 21.223 1.00 92.38 100 CYS A C 1
ATOM 815 O O . CYS A 1 100 ? -9.522 4.875 21.800 1.00 92.38 100 CYS A O 1
ATOM 817 N N . LEU A 1 101 ? -7.605 3.726 21.552 1.00 90.00 101 LEU A N 1
ATOM 818 C CA . LEU A 1 101 ? -7.884 2.779 22.621 1.00 90.00 101 LEU A CA 1
ATOM 819 C C . LEU A 1 101 ? -7.884 3.459 24.000 1.00 90.00 101 LEU A C 1
ATOM 821 O O . LEU A 1 101 ? -8.752 3.176 24.820 1.00 90.00 101 LEU A O 1
ATOM 825 N N . TRP A 1 102 ? -6.970 4.409 24.225 1.00 85.56 102 TRP A N 1
ATOM 826 C CA . TRP A 1 102 ? -6.952 5.247 25.426 1.00 85.56 102 TRP A CA 1
ATOM 827 C C . TRP A 1 102 ? -8.259 6.024 25.612 1.00 85.56 102 TRP A C 1
ATOM 829 O O . TRP A 1 102 ? -8.863 5.965 26.680 1.00 85.56 102 TRP A O 1
ATOM 839 N N . GLN A 1 103 ? -8.713 6.724 24.568 1.00 88.81 103 GLN A N 1
ATOM 840 C CA . GLN A 1 103 ? -9.953 7.508 24.614 1.00 88.81 103 GLN A CA 1
ATOM 841 C C . GLN A 1 103 ? -11.162 6.637 24.961 1.00 88.81 103 GLN A C 1
ATOM 843 O O . GLN A 1 103 ? -11.961 7.011 25.814 1.00 88.81 103 GLN A O 1
ATOM 848 N N . TRP A 1 104 ? -11.244 5.448 24.362 1.00 88.75 104 TRP A N 1
ATOM 849 C CA . TRP A 1 104 ? -12.291 4.479 24.671 1.00 88.75 104 TRP A CA 1
ATOM 850 C C . TRP A 1 104 ? -12.275 4.060 26.146 1.00 88.75 104 TRP A C 1
ATOM 852 O O . TRP A 1 104 ? -13.315 4.050 26.804 1.00 88.75 104 TRP A O 1
ATOM 862 N N . PHE A 1 105 ? -11.102 3.736 26.694 1.00 86.44 105 PHE A N 1
ATOM 863 C CA . PHE A 1 105 ? -10.990 3.362 28.103 1.00 86.44 105 PHE A CA 1
ATOM 864 C C . PHE A 1 105 ? -11.339 4.520 29.042 1.00 86.44 105 PHE A C 1
ATOM 866 O O . PHE A 1 105 ? -12.065 4.295 30.006 1.00 86.44 105 PHE A O 1
ATOM 873 N N . GLU A 1 106 ? -10.911 5.753 28.755 1.00 83.62 106 GLU A N 1
ATOM 874 C CA . GLU A 1 106 ? -11.316 6.920 29.553 1.00 83.62 106 GLU A CA 1
ATOM 875 C C . GLU A 1 106 ? -12.838 7.114 29.579 1.00 83.62 106 GLU A C 1
ATOM 877 O O . GLU A 1 106 ? -13.394 7.434 30.632 1.00 83.62 106 GLU A O 1
ATOM 882 N N . GLU A 1 107 ? -13.515 6.928 28.445 1.00 79.19 107 GLU A N 1
ATOM 883 C CA . GLU A 1 107 ? -14.973 7.041 28.350 1.00 79.19 107 GLU A CA 1
ATOM 884 C C . GLU A 1 107 ? -15.678 5.951 29.168 1.00 79.19 107 GLU A C 1
ATOM 886 O O . GLU A 1 107 ? -16.518 6.282 30.003 1.00 79.19 107 GLU A O 1
ATOM 891 N N . ASN A 1 108 ? -15.265 4.684 29.037 1.00 71.94 108 ASN A N 1
ATOM 892 C CA . ASN A 1 108 ? -15.834 3.570 29.813 1.00 71.94 108 ASN A CA 1
ATOM 893 C C . ASN A 1 108 ? -15.650 3.766 31.326 1.00 71.94 108 ASN A C 1
ATOM 895 O O . ASN A 1 108 ? -16.574 3.556 32.113 1.00 71.94 108 ASN A O 1
ATOM 899 N N . VAL A 1 109 ? -14.465 4.220 31.749 1.00 68.62 109 VAL A N 1
ATOM 900 C CA . VAL A 1 109 ? -14.193 4.521 33.161 1.00 68.62 109 VAL A CA 1
ATOM 901 C C . VAL A 1 109 ? -15.077 5.670 33.654 1.00 68.62 109 VAL A C 1
ATOM 903 O O . VAL A 1 109 ? -15.611 5.603 34.761 1.00 68.62 109 VAL A O 1
ATOM 906 N N . ARG A 1 110 ? -15.261 6.728 32.851 1.00 61.44 110 ARG A N 1
ATOM 907 C CA . ARG A 1 110 ? -16.122 7.866 33.210 1.00 61.44 110 ARG A CA 1
ATOM 908 C C . ARG A 1 110 ? -17.589 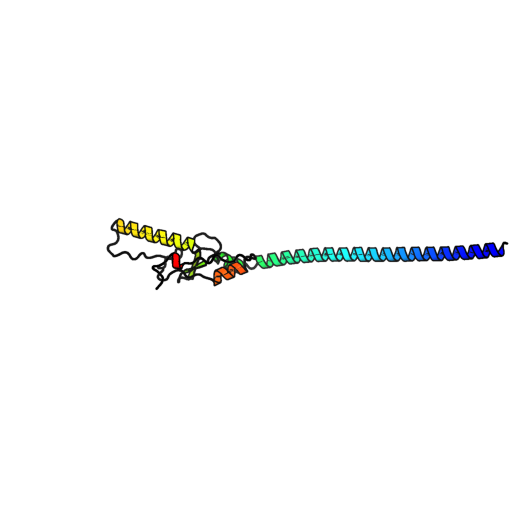7.475 33.337 1.00 61.44 110 ARG A C 1
ATOM 910 O O . ARG A 1 110 ? -18.214 7.891 34.309 1.00 61.44 110 ARG A O 1
ATOM 917 N N . GLU A 1 111 ? -18.126 6.702 32.396 1.00 62.94 111 GLU A N 1
ATOM 918 C CA . GLU A 1 111 ? -19.508 6.209 32.461 1.00 62.94 111 GLU A CA 1
ATOM 919 C C . GLU A 1 111 ? -19.732 5.389 33.735 1.00 62.94 111 GLU A C 1
ATOM 921 O O . GLU A 1 111 ? -20.659 5.666 34.496 1.00 62.94 111 GLU A O 1
ATOM 926 N N . HIS A 1 112 ? -18.799 4.492 34.061 1.00 60.66 112 HIS A N 1
ATOM 927 C CA . HIS A 1 112 ? -18.891 3.675 35.267 1.00 60.66 112 HIS A CA 1
ATOM 928 C C . HIS A 1 112 ? -18.864 4.502 36.568 1.00 60.66 112 HIS A C 1
ATOM 930 O O . HIS A 1 112 ? -19.599 4.216 37.520 1.00 60.66 112 HIS A O 1
ATOM 936 N N . ILE A 1 113 ? -18.052 5.565 36.620 1.00 59.50 113 ILE A N 1
ATOM 937 C CA . ILE A 1 113 ? -18.024 6.498 37.759 1.00 59.50 113 ILE A CA 1
ATOM 938 C C . ILE A 1 113 ? -19.368 7.229 37.905 1.00 59.50 113 ILE A C 1
ATOM 940 O O . ILE A 1 113 ? -19.838 7.419 39.029 1.00 59.50 113 ILE A O 1
ATOM 944 N N . ILE A 1 114 ? -19.997 7.632 36.796 1.00 61.31 114 ILE A N 1
ATOM 945 C CA . ILE A 1 114 ? -21.300 8.313 36.805 1.00 61.31 114 ILE A CA 1
ATOM 946 C C . ILE A 1 114 ? -22.397 7.370 37.314 1.00 61.31 114 ILE A C 1
ATOM 948 O O . ILE A 1 114 ? -23.157 7.759 38.201 1.00 61.31 114 ILE A O 1
ATOM 952 N N . ASP A 1 115 ? -22.444 6.127 36.834 1.00 60.53 115 ASP A N 1
ATOM 953 C CA . ASP A 1 115 ? -23.439 5.133 37.265 1.00 60.53 115 ASP A CA 1
ATOM 954 C C . ASP A 1 115 ? -23.304 4.785 38.754 1.00 60.53 115 ASP A C 1
ATOM 956 O O . ASP A 1 115 ? -24.297 4.664 39.482 1.00 60.53 115 ASP A O 1
ATOM 960 N N . THR A 1 116 ? -22.061 4.717 39.239 1.00 57.50 116 THR A N 1
ATOM 961 C CA . THR A 1 116 ? -21.752 4.535 40.664 1.00 57.50 116 THR A CA 1
ATOM 962 C C . THR A 1 116 ? -22.206 5.745 41.487 1.00 57.50 116 THR A C 1
ATOM 964 O O . THR A 1 116 ? -22.835 5.586 42.534 1.00 57.50 116 THR A O 1
ATOM 967 N N . ALA A 1 117 ? -21.958 6.969 41.007 1.00 59.31 117 ALA A N 1
ATOM 968 C CA . ALA A 1 117 ? -22.388 8.201 41.673 1.00 59.31 117 ALA A CA 1
ATOM 969 C C . ALA A 1 117 ? -23.920 8.361 41.716 1.00 59.31 117 ALA A C 1
ATOM 971 O O . ALA A 1 117 ? -24.451 8.974 42.643 1.00 59.31 117 ALA A O 1
ATOM 972 N N . LEU A 1 118 ? -24.634 7.785 40.745 1.00 66.88 118 LEU A N 1
ATOM 973 C CA . LEU A 1 118 ? -26.096 7.712 40.717 1.00 66.88 118 LEU A CA 1
ATOM 974 C C . LEU A 1 118 ? -26.665 6.564 41.575 1.00 66.88 118 LEU A C 1
ATOM 976 O O . LEU A 1 118 ? -27.884 6.394 41.626 1.00 66.88 118 LEU A O 1
ATOM 980 N N . GLY A 1 119 ? -25.812 5.813 42.284 1.00 57.19 119 GLY A N 1
ATOM 981 C CA . GLY A 1 119 ? -26.211 4.780 43.240 1.00 57.19 119 GLY A CA 1
ATOM 982 C C . GLY A 1 119 ? -26.700 3.481 42.600 1.00 57.19 119 GLY A C 1
ATOM 983 O O . GLY A 1 119 ? -27.464 2.754 43.230 1.00 57.19 119 GLY A O 1
ATOM 984 N N . GLN A 1 120 ? -26.304 3.192 41.355 1.00 57.09 120 GLN A N 1
ATOM 985 C CA . GLN A 1 120 ? -26.747 1.991 40.635 1.00 57.09 120 GLN A CA 1
ATOM 986 C C . GLN A 1 120 ? -25.858 0.754 40.878 1.00 57.09 120 GLN A C 1
ATOM 988 O O . GLN A 1 120 ? -26.201 -0.331 40.412 1.00 57.09 120 GLN A O 1
ATOM 993 N N . VAL A 1 121 ? -24.752 0.879 41.628 1.00 56.16 121 VAL A N 1
ATOM 994 C CA . VAL A 1 121 ? -23.793 -0.213 41.890 1.00 56.16 121 VAL A CA 1
ATOM 995 C C . VAL A 1 121 ? -23.362 -0.205 43.369 1.00 56.16 121 VAL A C 1
ATOM 997 O O . VAL A 1 121 ? -22.880 0.810 43.863 1.00 56.16 121 VAL A O 1
ATOM 1000 N N . GLU A 1 122 ? -23.558 -1.319 44.093 1.00 50.31 122 GLU A N 1
ATOM 1001 C CA . GLU A 1 122 ? -23.320 -1.445 45.554 1.00 50.31 122 GLU A CA 1
ATOM 1002 C C . GLU A 1 122 ? -21.891 -1.906 45.948 1.00 50.31 122 GLU A C 1
ATOM 1004 O O . GLU A 1 122 ? -21.596 -2.031 47.137 1.00 50.31 122 GLU A O 1
ATOM 1009 N N . SER A 1 123 ? -20.987 -2.168 44.997 1.00 54.25 123 SER A N 1
ATOM 1010 C CA . SER A 1 123 ? -19.635 -2.711 45.255 1.00 54.25 123 SER A CA 1
ATOM 1011 C C . SER A 1 123 ? -18.503 -1.710 44.986 1.00 54.25 123 SER A C 1
ATOM 1013 O O . SER A 1 123 ? -18.648 -0.836 44.134 1.00 54.25 123 SER A O 1
ATOM 1015 N N . GLU A 1 124 ? -17.357 -1.864 45.674 1.00 52.25 124 GLU A N 1
ATOM 1016 C CA . GLU A 1 124 ? -16.139 -1.076 45.406 1.00 52.25 124 GLU A CA 1
ATOM 1017 C C . GLU A 1 124 ? -15.765 -1.156 43.910 1.00 52.25 124 GLU A C 1
ATOM 1019 O O . GLU A 1 124 ? -15.661 -2.262 43.369 1.00 52.25 124 GLU A O 1
ATOM 1024 N N . PRO A 1 125 ? -15.597 -0.015 43.218 1.00 50.78 125 PRO A N 1
ATOM 1025 C CA . PRO A 1 125 ? -15.526 0.004 41.766 1.00 50.78 125 PRO A CA 1
ATOM 1026 C C . PRO A 1 125 ? -14.121 -0.388 41.313 1.00 50.78 125 PRO A C 1
ATOM 1028 O O . PRO A 1 125 ? -13.174 0.387 41.447 1.00 50.78 125 PRO A O 1
ATOM 1031 N N . GLN A 1 126 ? -13.978 -1.576 40.728 1.00 55.03 126 GLN A N 1
ATOM 1032 C CA . GLN A 1 126 ? -12.905 -1.789 39.765 1.00 55.03 126 GLN A CA 1
ATOM 1033 C C . GLN A 1 126 ? -13.425 -1.330 38.404 1.00 55.03 126 GLN A C 1
ATOM 1035 O O . GLN A 1 126 ? -14.373 -1.934 37.900 1.00 55.03 126 GLN A O 1
ATOM 1040 N N . PRO A 1 127 ? -12.857 -0.266 37.807 1.00 60.53 127 PRO A N 1
ATOM 1041 C CA . PRO A 1 127 ? -13.196 0.080 36.440 1.00 60.53 127 PRO A CA 1
ATOM 1042 C C . PRO A 1 127 ? -12.873 -1.117 35.545 1.00 60.53 127 PRO A C 1
ATOM 1044 O O . PRO A 1 127 ? -11.709 -1.493 35.410 1.00 60.53 127 PRO A O 1
ATOM 1047 N N . PHE A 1 128 ? -13.901 -1.728 34.961 1.00 68.31 128 PHE A N 1
ATOM 1048 C CA . PHE A 1 128 ? -13.713 -2.734 33.930 1.00 68.31 128 PHE A CA 1
ATOM 1049 C C . PHE A 1 128 ? -13.692 -2.022 32.579 1.00 68.31 128 PHE A C 1
ATOM 1051 O O . PHE A 1 128 ? -14.520 -1.163 32.281 1.00 68.31 128 PHE A O 1
ATOM 1058 N N . VAL A 1 129 ? -12.686 -2.342 31.780 1.00 82.44 129 VAL A N 1
ATOM 1059 C CA . VAL A 1 129 ? -12.532 -1.837 30.419 1.00 82.44 129 VAL A CA 1
ATOM 1060 C C . VAL A 1 129 ? -12.857 -2.965 29.455 1.00 82.44 129 VAL A C 1
ATOM 1062 O O . VAL A 1 129 ? -12.484 -4.112 29.690 1.00 82.44 129 VAL A O 1
ATOM 1065 N N . THR A 1 130 ? -13.560 -2.652 28.372 1.00 88.50 130 THR A N 1
ATOM 1066 C CA . THR A 1 130 ? -13.967 -3.643 27.369 1.00 88.50 130 THR A CA 1
ATOM 1067 C C . THR A 1 130 ? -13.324 -3.345 26.023 1.00 88.50 130 THR A C 1
ATOM 1069 O O . THR A 1 130 ? -13.021 -2.193 25.698 1.00 88.50 130 THR A O 1
ATOM 1072 N N . CYS A 1 131 ? -13.108 -4.381 25.213 1.00 90.00 131 CYS A N 1
ATOM 1073 C CA . CYS A 1 131 ? -12.696 -4.193 23.827 1.00 90.00 131 CYS A CA 1
ATOM 1074 C C . CYS A 1 131 ? -13.802 -3.440 23.054 1.00 90.00 131 CYS A C 1
ATOM 1076 O O . CYS A 1 131 ? -14.940 -3.907 23.049 1.00 90.00 131 CYS A O 1
ATOM 1078 N N . PRO A 1 132 ? -13.485 -2.362 22.312 1.00 89.62 132 PRO A N 1
ATOM 1079 C CA . PRO A 1 132 ? -14.472 -1.619 21.522 1.00 89.62 132 PRO A CA 1
ATOM 1080 C C . PRO A 1 132 ? -15.206 -2.435 20.446 1.00 89.62 132 PRO A C 1
ATOM 1082 O O . PRO A 1 132 ? -16.232 -1.996 19.935 1.00 89.62 132 PRO A O 1
ATOM 1085 N N . VAL A 1 133 ? -14.662 -3.590 20.047 1.00 89.62 133 VAL A N 1
ATOM 1086 C CA . VAL A 1 133 ? -15.184 -4.400 18.934 1.00 89.62 133 VAL A CA 1
ATOM 1087 C C . VAL A 1 133 ? -15.947 -5.613 19.449 1.00 89.62 133 VAL A C 1
ATOM 1089 O O . VAL A 1 133 ? -17.133 -5.764 19.171 1.00 89.62 133 VAL A O 1
ATOM 1092 N N . CYS A 1 134 ? -15.275 -6.490 20.196 1.00 90.00 134 CYS A N 1
ATOM 1093 C CA . CYS A 1 134 ? -15.873 -7.732 20.685 1.00 90.00 134 CYS A CA 1
ATOM 1094 C C . CYS A 1 134 ? -16.480 -7.622 22.090 1.00 90.00 134 CYS A C 1
ATOM 1096 O O . CYS A 1 134 ? -17.017 -8.615 22.576 1.00 90.00 134 CYS A O 1
ATOM 1098 N N . LEU A 1 135 ? -16.377 -6.456 22.743 1.00 88.06 135 LEU A N 1
ATOM 1099 C CA . LEU A 1 135 ? -16.903 -6.171 24.088 1.00 88.06 135 LEU A CA 1
ATOM 1100 C C . LEU A 1 135 ? -16.381 -7.106 25.190 1.00 88.06 135 LEU A C 1
ATOM 1102 O O . LEU A 1 135 ? -16.938 -7.149 26.281 1.00 88.06 135 LEU A O 1
ATOM 1106 N N . SER A 1 136 ? -15.310 -7.854 24.913 1.00 87.88 136 SER A N 1
ATOM 1107 C CA . SER A 1 136 ? -14.678 -8.724 25.904 1.00 87.88 136 SER A CA 1
ATOM 1108 C C . SER A 1 136 ? -13.960 -7.884 26.954 1.00 87.88 136 SER A C 1
ATOM 1110 O O . SER A 1 136 ? -13.344 -6.871 26.607 1.00 87.88 136 SER A O 1
ATOM 1112 N N . ASP A 1 137 ? -13.992 -8.333 28.206 1.00 87.25 137 ASP A N 1
ATOM 1113 C CA . ASP A 1 137 ? -13.261 -7.693 29.297 1.00 87.25 137 ASP A CA 1
ATOM 1114 C C . ASP A 1 137 ? -11.755 -7.692 29.015 1.00 87.25 137 ASP A C 1
ATOM 1116 O O . ASP A 1 137 ? -11.153 -8.711 28.659 1.00 87.25 137 ASP A O 1
ATOM 1120 N N . VAL A 1 138 ? -11.136 -6.533 29.198 1.00 84.88 138 VAL A N 1
ATOM 1121 C CA . VAL A 1 138 ? -9.699 -6.336 29.043 1.00 84.88 138 VAL A CA 1
ATOM 1122 C C . VAL A 1 138 ? -9.056 -6.532 30.410 1.00 84.88 138 VAL A C 1
ATOM 1124 O O . VAL A 1 138 ? -9.018 -5.622 31.232 1.00 84.88 138 VAL A O 1
ATOM 1127 N N . GLN A 1 139 ? -8.588 -7.755 30.666 1.00 79.44 139 GLN A N 1
ATOM 1128 C CA . GLN A 1 139 ? -7.900 -8.089 31.920 1.00 79.44 139 GLN A CA 1
ATOM 1129 C C . GLN A 1 139 ? -6.410 -7.741 31.900 1.00 79.44 139 GLN A C 1
ATOM 1131 O O . GLN A 1 139 ? -5.824 -7.464 32.942 1.00 79.44 139 GLN A O 1
ATOM 1136 N N . GLU A 1 140 ? -5.806 -7.745 30.714 1.00 82.06 140 GLU A N 1
ATOM 1137 C CA . GLU A 1 140 ? -4.404 -7.401 30.493 1.00 82.06 140 GLU A CA 1
ATOM 1138 C C . GLU A 1 140 ? -4.314 -6.102 29.697 1.00 82.06 140 GLU A C 1
ATOM 1140 O O . GLU A 1 140 ? -5.129 -5.848 28.806 1.00 82.06 140 GLU A O 1
ATOM 1145 N N . GLY A 1 141 ? -3.307 -5.284 30.002 1.00 79.94 141 GLY A N 1
ATOM 1146 C CA . GLY A 1 141 ? -3.063 -4.050 29.267 1.00 79.94 141 GLY A CA 1
ATOM 1147 C C . GLY A 1 141 ? -2.794 -4.298 27.774 1.00 79.94 141 GLY A C 1
ATOM 1148 O O . GLY A 1 141 ? -2.300 -5.362 27.387 1.00 79.94 141 GLY A O 1
ATOM 1149 N N . PRO A 1 142 ? -3.097 -3.319 26.908 1.00 88.25 142 PRO A N 1
ATOM 1150 C CA . PRO A 1 142 ? -2.775 -3.417 25.492 1.00 88.25 142 PRO A CA 1
ATOM 1151 C C . PRO A 1 142 ? -1.264 -3.524 25.272 1.00 88.25 142 PRO A C 1
ATOM 1153 O O . PRO A 1 142 ? -0.486 -2.785 25.871 1.00 88.25 142 PRO A O 1
ATOM 1156 N N . PHE A 1 143 ? -0.844 -4.388 24.349 1.00 89.12 143 PHE A N 1
ATOM 1157 C CA . PHE A 1 143 ? 0.566 -4.564 24.005 1.00 89.12 143 PHE A CA 1
ATOM 1158 C C . PHE A 1 143 ? 0.890 -3.963 22.639 1.00 89.12 143 PHE A C 1
ATOM 1160 O O . PHE A 1 143 ? 0.112 -4.064 21.688 1.00 89.12 143 PHE A O 1
ATOM 1167 N N . TYR A 1 144 ? 2.070 -3.356 22.515 1.00 88.44 144 TYR A N 1
ATOM 1168 C CA . TYR A 1 144 ? 2.518 -2.780 21.250 1.00 88.44 144 TYR A CA 1
ATOM 1169 C C . TYR A 1 144 ? 2.769 -3.872 20.200 1.00 88.44 144 TYR A C 1
ATOM 1171 O O . TYR A 1 144 ? 3.640 -4.737 20.353 1.00 88.44 144 TYR A O 1
ATOM 1179 N N . ASN A 1 145 ? 2.028 -3.826 19.095 1.00 89.62 145 ASN A N 1
ATOM 1180 C CA . ASN A 1 145 ? 2.104 -4.825 18.039 1.00 89.62 145 ASN A CA 1
ATOM 1181 C C . ASN A 1 145 ? 3.113 -4.418 16.964 1.00 89.62 145 ASN A C 1
ATOM 1183 O O . ASN A 1 145 ? 2.778 -3.975 15.863 1.00 89.62 145 ASN A O 1
ATOM 1187 N N . ARG A 1 146 ? 4.389 -4.653 17.273 1.00 86.88 146 ARG A N 1
ATOM 1188 C CA . ARG A 1 146 ? 5.501 -4.366 16.359 1.00 86.88 146 ARG A CA 1
ATOM 1189 C C . ARG A 1 146 ? 5.391 -5.097 15.016 1.00 86.88 146 ARG A C 1
ATOM 1191 O O . ARG A 1 146 ? 5.913 -4.610 14.020 1.00 86.88 146 ARG A O 1
ATOM 1198 N N . LYS A 1 147 ? 4.727 -6.260 14.965 1.00 87.06 147 LYS A N 1
ATOM 1199 C CA . LYS A 1 147 ? 4.555 -7.013 13.711 1.00 87.06 147 LYS A CA 1
ATOM 1200 C C . LYS A 1 147 ? 3.667 -6.252 12.730 1.00 87.06 147 LYS A C 1
ATOM 1202 O O . LYS A 1 147 ? 4.038 -6.142 11.568 1.00 87.06 147 LYS A O 1
ATOM 1207 N N . VAL A 1 148 ? 2.545 -5.710 13.203 1.00 86.75 148 VAL A N 1
ATOM 1208 C CA . VAL A 1 148 ? 1.622 -4.909 12.381 1.00 86.75 148 VAL A CA 1
ATOM 1209 C C . VAL A 1 148 ? 2.291 -3.619 11.913 1.00 86.75 148 VAL A C 1
ATOM 1211 O O . VAL A 1 148 ? 2.238 -3.308 10.727 1.00 86.75 148 VAL A O 1
ATOM 1214 N N . VAL A 1 149 ? 2.992 -2.920 12.810 1.00 85.44 149 VAL A N 1
ATOM 1215 C CA . VAL A 1 149 ? 3.692 -1.675 12.454 1.00 85.44 149 VAL A CA 1
ATOM 1216 C C . VAL A 1 149 ? 4.775 -1.926 11.402 1.00 85.44 149 VAL A C 1
ATOM 1218 O O . VAL A 1 149 ? 4.799 -1.251 10.377 1.00 85.44 149 VAL A O 1
ATOM 1221 N N . ASN A 1 150 ? 5.623 -2.942 11.597 1.00 82.69 150 ASN A N 1
ATOM 1222 C CA . ASN A 1 150 ? 6.663 -3.285 10.623 1.00 82.69 150 ASN A CA 1
ATOM 1223 C C . ASN A 1 150 ? 6.067 -3.670 9.261 1.00 82.69 150 ASN A C 1
ATOM 1225 O O . ASN A 1 150 ? 6.623 -3.321 8.226 1.00 82.69 150 ASN A O 1
ATOM 1229 N N . LEU A 1 151 ? 4.949 -4.401 9.254 1.00 83.06 151 LEU A N 1
ATOM 1230 C CA . LEU A 1 151 ? 4.268 -4.784 8.022 1.00 83.06 151 LEU A CA 1
ATOM 1231 C C . LEU A 1 151 ? 3.779 -3.542 7.265 1.00 83.06 151 LEU A C 1
ATOM 1233 O O . LEU A 1 151 ? 4.056 -3.419 6.078 1.00 83.06 151 LEU A O 1
ATOM 1237 N N . LEU A 1 152 ? 3.120 -2.598 7.944 1.00 82.88 152 LEU A N 1
ATOM 1238 C CA . LEU A 1 152 ? 2.676 -1.344 7.329 1.00 82.88 152 LEU A CA 1
ATOM 1239 C C . LEU A 1 152 ? 3.846 -0.513 6.794 1.00 82.88 152 LEU A C 1
ATOM 1241 O O . LEU A 1 152 ? 3.753 0.011 5.692 1.00 82.88 152 LEU A O 1
ATOM 1245 N N . GLN A 1 153 ? 4.974 -0.472 7.500 1.00 79.38 153 GLN A N 1
ATOM 1246 C CA . GLN A 1 153 ? 6.192 0.185 7.012 1.00 79.38 153 GLN A CA 1
ATOM 1247 C C . GLN A 1 153 ? 6.817 -0.500 5.796 1.00 79.38 153 GLN A C 1
ATOM 1249 O O . GLN A 1 153 ? 7.433 0.159 4.974 1.00 79.38 153 GLN A O 1
ATOM 1254 N N . MET A 1 154 ? 6.689 -1.820 5.659 1.00 77.12 154 MET A N 1
ATOM 1255 C CA . MET A 1 154 ? 7.142 -2.512 4.449 1.00 77.12 154 MET A CA 1
ATOM 1256 C C . MET A 1 154 ? 6.225 -2.235 3.250 1.00 77.12 154 MET A C 1
ATOM 1258 O O . MET A 1 154 ? 6.670 -2.314 2.106 1.00 77.12 154 MET A O 1
ATOM 1262 N N . LEU A 1 155 ? 4.945 -1.949 3.506 1.00 76.31 155 LEU A N 1
ATOM 1263 C CA . LEU A 1 155 ? 3.939 -1.652 2.484 1.00 76.31 155 LEU A CA 1
ATOM 1264 C C . LEU A 1 155 ? 3.998 -0.192 2.025 1.00 76.31 155 LEU A C 1
ATOM 1266 O O . LEU A 1 155 ? 3.908 0.090 0.827 1.00 76.31 155 LEU A O 1
ATOM 1270 N N . SER A 1 156 ? 4.173 0.728 2.967 1.00 69.12 156 SER A N 1
ATOM 1271 C CA . SER A 1 156 ? 4.401 2.144 2.713 1.00 69.12 156 SER A CA 1
ATOM 1272 C C . SER A 1 156 ? 5.845 2.313 2.262 1.00 69.12 156 SER A C 1
ATOM 1274 O O . SER A 1 156 ? 6.768 2.079 3.025 1.00 69.12 156 SER A O 1
ATOM 1276 N N . SER A 1 157 ? 6.087 2.704 1.013 1.00 57.06 157 SER A N 1
ATOM 1277 C CA . SER A 1 157 ? 7.448 2.887 0.470 1.00 57.06 157 SER A CA 1
ATOM 1278 C C . SER A 1 157 ? 8.210 4.088 1.075 1.00 57.06 157 SER A C 1
ATOM 1280 O O . SER A 1 157 ? 9.106 4.630 0.432 1.00 57.06 157 SER A O 1
ATOM 1282 N N . GLU A 1 158 ? 7.839 4.524 2.280 1.00 52.09 158 GLU A N 1
ATOM 1283 C CA . GLU A 1 158 ? 8.340 5.698 2.987 1.00 52.09 158 GLU A CA 1
ATOM 1284 C C . GLU A 1 158 ? 9.063 5.250 4.268 1.00 52.09 158 GLU A C 1
ATOM 1286 O O . GLU A 1 158 ? 8.485 4.598 5.138 1.00 52.09 158 GLU A O 1
ATOM 1291 N N . GLU A 1 159 ? 10.353 5.587 4.378 1.00 41.12 159 GLU A N 1
ATOM 1292 C CA . GLU A 1 159 ? 11.162 5.406 5.590 1.00 41.12 159 GLU A CA 1
ATOM 1293 C C . GLU A 1 159 ? 10.747 6.425 6.667 1.00 41.12 159 GLU A C 1
ATOM 1295 O O . GLU A 1 159 ? 11.509 7.324 7.018 1.00 41.12 159 GLU A O 1
ATOM 1300 N N . GLU A 1 160 ? 9.539 6.312 7.216 1.00 45.25 160 GLU A N 1
ATOM 1301 C CA . GLU A 1 160 ? 9.191 7.025 8.447 1.00 45.25 160 GLU A CA 1
ATOM 1302 C C . GLU A 1 160 ? 9.314 6.080 9.646 1.00 45.25 160 GLU A C 1
ATOM 1304 O O . GLU A 1 160 ? 8.628 5.059 9.765 1.00 45.25 160 GLU A O 1
ATOM 1309 N N . GLN A 1 161 ? 10.257 6.402 10.540 1.00 42.25 161 GLN A N 1
ATOM 1310 C CA . GLN A 1 161 ? 10.418 5.687 11.802 1.00 42.25 161 GLN A CA 1
ATOM 1311 C C . GLN A 1 161 ? 9.140 5.826 12.637 1.00 42.25 161 GLN A C 1
ATOM 1313 O O . GLN A 1 161 ? 8.619 6.936 12.765 1.00 42.25 161 GLN A O 1
ATOM 1318 N N . PRO A 1 162 ? 8.647 4.739 13.255 1.00 46.00 162 PRO A N 1
ATOM 1319 C CA . PRO A 1 162 ? 7.432 4.821 14.035 1.00 46.00 162 PRO A CA 1
ATOM 1320 C C . PRO A 1 162 ? 7.754 5.557 15.337 1.00 46.00 162 PRO A C 1
ATOM 1322 O O . PRO A 1 162 ? 8.734 5.243 16.020 1.00 46.00 162 PRO A O 1
ATOM 1325 N N . ALA A 1 163 ? 6.929 6.540 15.690 1.00 42.53 163 ALA A N 1
ATOM 1326 C CA . ALA A 1 163 ? 7.007 7.184 16.991 1.00 42.53 163 ALA A CA 1
ATOM 1327 C C . ALA A 1 163 ? 6.804 6.121 18.087 1.00 42.53 163 ALA A C 1
ATOM 1329 O O . ALA A 1 163 ? 5.732 5.532 18.224 1.00 42.53 163 A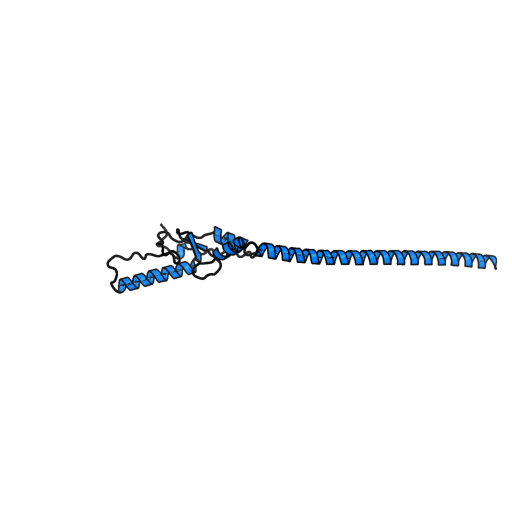LA A O 1
ATOM 1330 N N . SER A 1 164 ? 7.859 5.850 18.855 1.00 41.66 164 SER A N 1
ATOM 1331 C CA . SER A 1 164 ? 7.809 5.000 20.043 1.00 41.66 164 SER A CA 1
ATOM 1332 C C . SER A 1 164 ? 7.059 5.746 21.144 1.00 41.66 164 SER A C 1
ATOM 1334 O O . SER A 1 164 ? 7.652 6.548 21.862 1.00 41.66 164 SER A O 1
ATOM 1336 N N . TYR A 1 165 ? 5.754 5.508 21.263 1.00 48.25 165 TYR A N 1
ATOM 1337 C CA . TYR A 1 165 ? 4.975 5.976 22.407 1.00 48.25 165 TYR A CA 1
ATOM 1338 C C . TYR A 1 165 ? 5.214 5.054 23.605 1.00 48.25 165 TYR A C 1
ATOM 1340 O O . TYR A 1 165 ? 4.984 3.850 23.515 1.00 48.25 165 TYR A O 1
ATOM 1348 N N . ASP A 1 166 ? 5.681 5.631 24.709 1.00 48.34 166 ASP A N 1
ATOM 1349 C CA . ASP A 1 166 ? 5.891 4.940 25.980 1.00 48.34 166 ASP A CA 1
ATOM 1350 C C . ASP A 1 166 ? 4.546 4.760 26.703 1.00 48.34 166 ASP A C 1
ATOM 1352 O O . ASP A 1 166 ? 3.998 5.704 27.277 1.00 48.34 166 ASP A O 1
ATOM 1356 N N . TRP A 1 167 ? 3.959 3.566 26.597 1.00 49.75 167 TRP A N 1
ATOM 1357 C CA . TRP A 1 167 ? 2.639 3.254 27.154 1.00 49.75 167 TRP A CA 1
ATOM 1358 C C . TRP A 1 167 ? 2.649 3.129 28.685 1.00 49.75 167 TRP A C 1
ATOM 1360 O O . TRP A 1 167 ? 1.596 3.288 29.308 1.00 49.75 167 TRP A O 1
ATOM 1370 N N . GLU A 1 168 ? 3.820 2.923 29.303 1.00 46.16 168 GLU A N 1
ATOM 1371 C CA . GLU A 1 168 ? 3.970 2.835 30.763 1.00 46.16 168 GLU A CA 1
ATOM 1372 C C . GLU A 1 168 ? 3.642 4.167 31.458 1.00 46.16 168 GLU A C 1
ATOM 1374 O O . GLU A 1 168 ? 3.239 4.190 32.620 1.00 46.16 168 GLU A O 1
ATOM 1379 N N . VAL A 1 169 ? 3.726 5.284 30.730 1.00 53.66 169 VAL A N 1
ATOM 1380 C CA . VAL A 1 169 ? 3.339 6.616 31.222 1.00 53.66 169 VAL A CA 1
ATOM 1381 C C . VAL A 1 169 ? 1.818 6.763 31.349 1.00 53.66 169 VAL A C 1
ATOM 1383 O O . VAL A 1 169 ? 1.341 7.550 32.167 1.00 53.66 169 VAL A O 1
ATOM 1386 N N . PHE A 1 170 ? 1.043 6.014 30.562 1.00 45.88 170 PHE A N 1
ATOM 1387 C CA . PHE A 1 170 ? -0.408 6.189 30.470 1.00 45.88 170 PHE A CA 1
ATOM 1388 C C . PHE A 1 170 ? -1.187 5.236 31.389 1.00 45.88 170 PHE A C 1
ATOM 1390 O O . PHE A 1 170 ? -2.261 5.602 31.858 1.00 45.88 170 PHE A O 1
ATOM 1397 N N . PHE A 1 171 ? -0.645 4.059 31.729 1.00 48.31 171 PHE A N 1
ATOM 1398 C CA . PHE A 1 171 ? -1.351 3.050 32.536 1.00 48.31 171 PHE A CA 1
ATOM 1399 C C . PHE A 1 171 ? -0.523 2.506 33.717 1.00 48.31 171 PHE A C 1
ATOM 1401 O O . PHE A 1 171 ? -0.184 1.324 33.736 1.00 48.31 171 PHE A O 1
ATOM 1408 N N . PRO A 1 172 ? -0.252 3.306 34.764 1.00 45.47 172 PRO A N 1
ATOM 1409 C CA . PRO A 1 172 ? 0.516 2.841 35.925 1.00 45.47 172 PRO A CA 1
ATOM 1410 C C . PRO A 1 172 ? -0.165 1.705 36.715 1.00 45.47 172 PRO A C 1
ATOM 1412 O O . PRO A 1 172 ? 0.493 1.025 37.495 1.00 45.47 172 PRO A O 1
ATOM 1415 N N . CYS A 1 173 ? -1.472 1.489 36.529 1.00 40.50 173 CYS A N 1
ATOM 1416 C CA . CYS A 1 173 ? -2.255 0.496 37.273 1.00 40.50 173 CYS A CA 1
ATOM 1417 C C . CYS A 1 173 ? -2.327 -0.892 36.611 1.00 40.50 173 CYS A C 1
ATOM 1419 O O . CYS A 1 173 ? -2.868 -1.807 37.224 1.00 40.50 173 CYS A O 1
ATOM 1421 N N . LEU A 1 174 ? -1.833 -1.048 35.377 1.00 43.91 174 LEU A N 1
ATOM 1422 C CA . LEU A 1 174 ? -1.871 -2.318 34.630 1.00 43.91 174 LEU A CA 1
ATOM 1423 C C . LEU A 1 174 ? -0.484 -2.967 34.493 1.00 43.91 174 LEU A C 1
ATOM 1425 O O . LEU A 1 174 ? -0.357 -4.038 33.905 1.00 43.91 174 LEU A O 1
ATOM 1429 N N . SER A 1 175 ? 0.546 -2.333 35.056 1.00 38.62 175 SER A N 1
ATOM 1430 C CA . SER A 1 175 ? 1.910 -2.848 35.133 1.00 38.62 175 SER A CA 1
ATOM 1431 C C . SER A 1 175 ? 2.064 -3.680 36.410 1.00 38.62 175 SER A C 1
ATOM 1433 O O . SER A 1 175 ? 2.307 -3.141 37.492 1.00 38.62 175 SER A O 1
ATOM 1435 N N . SER A 1 176 ? 1.885 -4.995 36.328 1.00 37.78 176 SER A N 1
ATOM 1436 C CA . SER A 1 176 ? 2.260 -5.940 37.393 1.00 37.78 176 SER A CA 1
ATOM 1437 C C . SER A 1 176 ? 2.818 -7.221 36.803 1.00 37.78 176 SER A C 1
ATOM 1439 O O . SER A 1 176 ? 2.185 -7.756 35.870 1.00 37.78 176 SER A O 1
#

Radius of gyration: 40.22 Å; chains: 1; bounding box: 81×33×122 Å

InterPro domains:
  IPR001841 Zinc finger, RING-type [PS50089] (77-134)
  IPR013083 Zinc finger, RING/FYVE/PHD-type [G3DSA:3.30.40.10] (61-168)

Foldseek 3Di:
DVVVVVVVVVVVVVVVVVVVVVVVVVVVVVVVVVVVVVVVVVVVVVVVVVVVVVVVVVVVVVVVPVVVVVVQQQQAAPQPSHHCLWWWAAPVGHIHHPVSLLVQLVVQQVVQVVCVVVVVDDDDDDRWHADPPPRHTRLADIDTDVVSNVVVPVVPVDPDDRPDDDCCVVCVPRDD

Organism: NCBI:txid153913

pLDDT: mean 76.58, std 15.4, range [37.78, 93.44]